Protein AF-A0A4U1JBA1-F1 (afdb_monomer_lite)

Secondary structure (DSSP, 8-state):
-HHHHHHHHHHHHHHT-HHHHHHTT--SS--SSHHHHHHHHHHHHHHHHHS---SPPSSGGG---HHHHHHHHHHHHHHHHHHHHHHHHHHHHHHHHHHHHHHHHHHHHHHHHHHHHHHHHHHHHTT-HHHHHHTSPPHHHHTTPPPGGGSS-------

pLDDT: mean 83.34, std 11.55, range [37.53, 94.19]

Organism: NCBI:txid889272

Structure (mmCIF, N/CA/C/O backbone):
data_AF-A0A4U1JBA1-F1
#
_entry.id   AF-A0A4U1JBA1-F1
#
loop_
_atom_site.group_PDB
_atom_site.id
_atom_site.type_symbol
_atom_site.label_atom_id
_atom_site.label_alt_id
_atom_site.label_comp_id
_atom_site.label_asym_id
_atom_site.label_entity_id
_atom_site.label_seq_id
_atom_site.pdbx_PDB_ins_code
_atom_site.Cartn_x
_atom_site.Cartn_y
_atom_site.Cartn_z
_atom_site.occupancy
_atom_site.B_iso_or_equiv
_atom_site.auth_seq_id
_atom_site.auth_comp_id
_atom_site.auth_asym_id
_atom_site.auth_atom_id
_atom_site.pdbx_PDB_model_num
ATOM 1 N N . MET A 1 1 ? -11.695 2.128 5.901 1.00 84.25 1 MET A N 1
ATOM 2 C CA . MET A 1 1 ? -11.042 1.916 7.217 1.00 84.25 1 MET A CA 1
ATOM 3 C C . MET A 1 1 ? -10.829 3.202 8.021 1.00 84.25 1 MET A C 1
ATOM 5 O O . MET A 1 1 ? -11.390 3.306 9.102 1.00 84.25 1 MET A O 1
ATOM 9 N N . LYS A 1 2 ? -10.062 4.192 7.531 1.00 85.38 2 LYS A N 1
ATOM 10 C CA . LYS A 1 2 ? -9.742 5.422 8.291 1.00 85.38 2 LYS A CA 1
ATOM 11 C C . LYS A 1 2 ? -10.984 6.166 8.810 1.00 85.38 2 LYS A C 1
ATOM 13 O O . LYS A 1 2 ? -11.057 6.490 9.990 1.00 85.38 2 LYS A O 1
ATOM 18 N N . ALA A 1 3 ? -11.985 6.352 7.950 1.00 86.12 3 ALA A N 1
ATOM 19 C CA . ALA A 1 3 ? -13.266 6.957 8.322 1.00 86.12 3 ALA A CA 1
ATOM 20 C C . ALA A 1 3 ? -14.026 6.155 9.396 1.00 86.12 3 ALA A C 1
ATOM 22 O O . ALA A 1 3 ? -14.649 6.745 10.271 1.00 86.12 3 ALA A O 1
ATOM 23 N N . LEU A 1 4 ? -13.925 4.822 9.367 1.00 85.94 4 LEU A N 1
ATOM 24 C CA . LEU A 1 4 ? -14.581 3.927 10.324 1.00 85.94 4 LEU A CA 1
ATOM 25 C C . LEU A 1 4 ? -13.932 4.054 11.712 1.00 85.94 4 LEU A C 1
ATOM 27 O O . LEU A 1 4 ? -14.633 4.265 12.693 1.00 85.94 4 LEU A O 1
ATOM 31 N N . LEU A 1 5 ? -12.594 4.055 11.790 1.00 86.19 5 LEU A N 1
ATOM 32 C CA . LEU A 1 5 ? -11.870 4.306 13.045 1.00 86.19 5 LEU A CA 1
ATOM 33 C C . LEU A 1 5 ? -12.132 5.711 13.605 1.00 86.19 5 LEU A C 1
ATOM 35 O O . LEU A 1 5 ? -12.260 5.876 14.818 1.00 86.19 5 LEU A O 1
ATOM 39 N N . LEU A 1 6 ? -12.231 6.720 12.734 1.00 89.56 6 LEU A N 1
ATOM 40 C CA . LEU A 1 6 ? -12.570 8.082 13.146 1.00 89.56 6 LEU A CA 1
ATOM 41 C C . LEU A 1 6 ? -13.981 8.142 13.725 1.00 89.56 6 LEU A C 1
ATOM 43 O O . LEU A 1 6 ? -14.158 8.658 14.825 1.00 89.56 6 LEU A O 1
ATOM 47 N N . SER A 1 7 ? -14.951 7.573 13.006 1.00 88.06 7 SER A N 1
ATOM 48 C CA . SER A 1 7 ? -16.345 7.498 13.436 1.00 88.06 7 SER A CA 1
ATOM 49 C C . SER A 1 7 ? -16.464 6.772 14.774 1.00 88.06 7 SER A C 1
ATOM 51 O O . SER A 1 7 ? -17.021 7.322 15.723 1.00 88.06 7 SER A O 1
ATOM 53 N N . LEU A 1 8 ? -15.836 5.601 14.908 1.00 86.44 8 LEU A N 1
ATOM 54 C CA . LEU A 1 8 ? -15.811 4.839 16.152 1.00 86.44 8 LEU A CA 1
ATOM 55 C C . LEU A 1 8 ? -15.246 5.663 17.312 1.00 86.44 8 LEU A C 1
ATOM 57 O O . LEU A 1 8 ? -15.837 5.708 18.390 1.00 86.44 8 LEU A O 1
ATOM 61 N N . ARG A 1 9 ? -14.131 6.365 17.091 1.00 87.12 9 ARG A N 1
ATOM 62 C CA . ARG A 1 9 ? -13.540 7.223 18.118 1.00 87.12 9 ARG A CA 1
ATOM 63 C C . ARG A 1 9 ? -14.461 8.365 18.511 1.00 87.12 9 ARG A C 1
ATOM 65 O O . ARG A 1 9 ? -14.591 8.640 19.701 1.00 87.12 9 ARG A O 1
ATOM 72 N N . THR A 1 10 ? -15.081 9.035 17.542 1.00 87.88 10 THR A N 1
ATOM 73 C CA . THR A 1 10 ? -16.016 10.128 17.827 1.00 87.88 10 THR A CA 1
ATOM 74 C C . THR A 1 10 ? -17.227 9.633 18.609 1.00 87.88 10 THR A C 1
ATOM 76 O O . THR A 1 10 ? -17.614 10.279 19.579 1.00 87.88 10 THR A O 1
ATOM 79 N N . THR A 1 11 ? -17.760 8.457 18.269 1.00 86.62 11 THR A N 1
ATOM 80 C CA . THR A 1 11 ? -18.919 7.857 18.941 1.00 86.62 11 THR A CA 1
ATOM 81 C C . THR A 1 11 ? -18.569 7.373 20.350 1.00 86.62 11 THR A C 1
ATOM 83 O O . THR A 1 11 ? -19.328 7.611 21.288 1.00 86.62 11 THR A O 1
ATOM 86 N N . LEU A 1 12 ? -17.396 6.761 20.548 1.00 84.62 12 LEU A N 1
ATOM 87 C CA . LEU A 1 12 ? -16.917 6.375 21.881 1.00 84.62 12 LEU A CA 1
ATOM 88 C C . LEU A 1 12 ? -16.648 7.603 22.756 1.00 84.62 12 LEU A C 1
ATOM 90 O O . LEU A 1 12 ? -17.042 7.635 23.922 1.00 84.62 12 LEU A O 1
ATOM 94 N N . ALA A 1 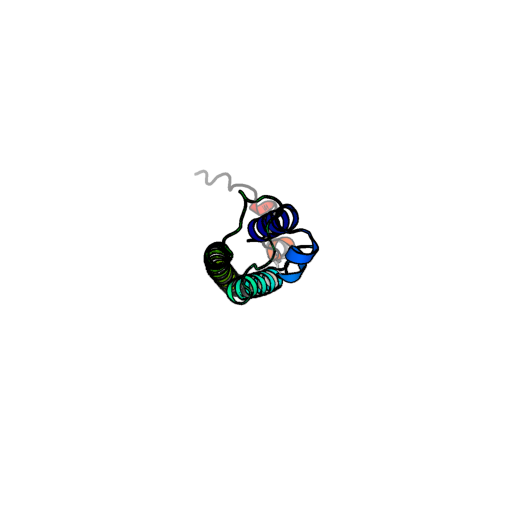13 ? -16.022 8.639 22.194 1.00 86.81 13 ALA A N 1
ATOM 95 C CA . ALA A 1 13 ? -15.721 9.865 22.921 1.00 86.81 13 ALA A CA 1
ATOM 96 C C . ALA A 1 13 ? -16.992 10.631 23.321 1.00 86.81 13 ALA A C 1
ATOM 98 O O . ALA A 1 13 ? -17.048 11.161 24.432 1.00 86.81 13 ALA A O 1
ATOM 99 N N . SER A 1 14 ? -18.015 10.668 22.460 1.00 85.94 14 SER A N 1
ATOM 100 C CA . SER A 1 14 ? -19.294 11.321 22.764 1.00 85.94 14 SER A CA 1
ATOM 101 C C . SER A 1 14 ? -20.132 10.526 23.771 1.00 85.94 14 SER A C 1
ATOM 103 O O . SER A 1 14 ? -20.708 11.114 24.687 1.00 85.94 14 SER A O 1
ATOM 105 N N . THR A 1 15 ? -20.152 9.196 23.651 1.00 83.94 15 THR A N 1
ATOM 106 C CA . THR A 1 15 ? -21.045 8.327 24.435 1.00 83.94 15 THR A CA 1
ATOM 107 C C . THR A 1 15 ? -20.462 7.948 25.796 1.00 83.94 15 THR A C 1
ATOM 109 O O . THR A 1 15 ? -21.186 7.950 26.789 1.00 83.94 15 THR A O 1
ATOM 112 N N . TYR A 1 16 ? -19.158 7.669 25.878 1.00 82.75 16 TYR A N 1
ATOM 113 C CA . TYR A 1 16 ? -18.487 7.185 27.098 1.00 82.75 16 TYR A CA 1
ATOM 114 C C . TYR A 1 16 ? -17.417 8.151 27.622 1.00 82.75 16 TYR A C 1
ATOM 116 O O . TYR A 1 16 ? -16.989 8.059 28.771 1.00 82.75 16 TYR 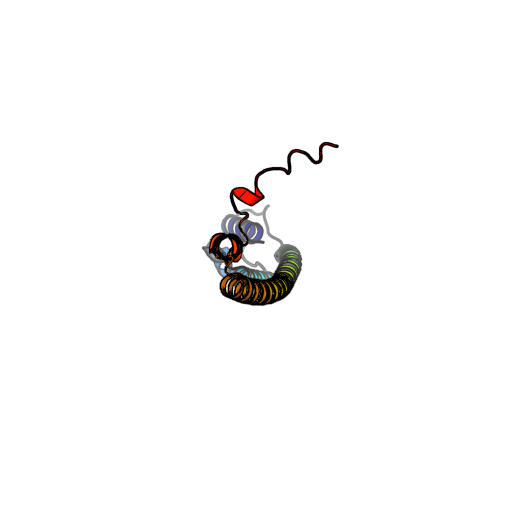A O 1
ATOM 124 N N . GLY A 1 17 ? -17.020 9.135 26.814 1.00 82.69 17 GLY A N 1
ATOM 125 C CA . GLY A 1 17 ? -15.991 10.110 27.153 1.00 82.69 17 GLY A CA 1
ATOM 126 C C . GLY A 1 17 ? -14.638 9.808 26.509 1.00 82.69 17 GLY A C 1
ATOM 127 O O . GLY A 1 17 ? -14.293 8.673 26.182 1.00 82.69 17 GLY A O 1
ATOM 128 N N . VAL A 1 18 ? -13.836 10.863 26.369 1.00 81.44 18 VAL A N 1
ATOM 129 C CA . VAL A 1 18 ? -12.472 10.822 25.820 1.00 81.44 18 VAL A CA 1
ATOM 130 C C . VAL A 1 18 ? -11.554 9.775 26.484 1.00 81.44 18 VAL A C 1
ATOM 132 O O . VAL A 1 18 ? -10.857 9.087 25.735 1.00 81.44 18 VAL A O 1
ATOM 135 N N . PRO A 1 19 ? -11.534 9.583 27.825 1.00 81.62 19 PRO A N 1
ATOM 136 C CA . PRO A 1 19 ? -10.633 8.600 28.434 1.00 81.62 19 PRO A CA 1
ATOM 137 C C . PRO A 1 19 ? -10.996 7.154 28.073 1.00 81.62 19 PRO A C 1
ATOM 139 O O . PRO A 1 19 ? -10.100 6.334 27.893 1.00 81.62 19 PRO A O 1
ATOM 142 N N . VAL A 1 20 ? -12.285 6.846 27.893 1.00 79.81 20 VAL A N 1
ATOM 143 C CA . VAL A 1 20 ? -12.728 5.508 27.473 1.00 79.81 20 VAL A CA 1
ATOM 144 C C . VAL A 1 20 ? -12.316 5.253 26.026 1.00 79.81 20 VAL A C 1
ATOM 146 O O . VAL A 1 20 ? -11.729 4.217 25.734 1.00 79.81 20 VAL A O 1
ATOM 149 N N . ALA A 1 21 ? -12.511 6.227 25.131 1.00 79.50 21 ALA A N 1
ATOM 150 C CA . ALA A 1 21 ? -12.064 6.120 23.740 1.00 79.50 21 ALA A CA 1
ATOM 151 C C . ALA A 1 21 ? -10.540 5.912 23.615 1.00 79.50 21 ALA A C 1
ATOM 153 O O . ALA A 1 21 ? -10.093 5.115 22.791 1.00 79.50 21 ALA A O 1
ATOM 154 N N . ALA A 1 22 ? -9.744 6.585 24.454 1.00 81.31 22 ALA A N 1
ATOM 155 C CA . ALA A 1 22 ? -8.294 6.391 24.508 1.00 81.31 22 ALA A CA 1
ATOM 156 C C . ALA A 1 22 ? -7.909 4.994 25.028 1.00 81.31 22 ALA A C 1
ATOM 158 O O . ALA A 1 22 ? -6.946 4.399 24.546 1.00 81.31 22 ALA A O 1
ATOM 159 N N . ALA A 1 23 ? -8.677 4.441 25.969 1.00 81.69 23 ALA A N 1
ATOM 160 C CA . ALA A 1 23 ? -8.407 3.132 26.556 1.00 81.69 23 ALA A CA 1
ATOM 161 C C . ALA A 1 23 ? -8.668 1.951 25.598 1.00 81.69 23 ALA A C 1
ATOM 163 O O . ALA A 1 23 ? -8.123 0.871 25.812 1.00 81.69 23 ALA A O 1
ATOM 164 N N . TYR A 1 24 ? -9.440 2.162 24.526 1.00 79.88 24 TYR A N 1
ATOM 165 C CA . TYR A 1 24 ? -9.590 1.212 23.412 1.00 79.88 24 TYR A CA 1
ATOM 166 C C . TYR A 1 24 ? -8.499 1.362 22.336 1.00 79.88 24 TYR A C 1
ATOM 168 O O . TYR A 1 24 ? -8.587 0.753 21.274 1.00 79.88 24 TYR A O 1
ATOM 176 N N . GLY A 1 25 ? -7.453 2.156 22.599 1.00 79.12 25 GLY A N 1
ATOM 177 C CA . GLY A 1 25 ? -6.259 2.222 21.757 1.00 79.12 25 GLY A CA 1
ATOM 178 C C . GLY A 1 25 ? -6.434 2.992 20.448 1.00 79.12 25 GLY A C 1
ATOM 179 O O . GLY A 1 25 ? -5.578 2.882 19.572 1.00 79.12 25 GLY A O 1
ATOM 180 N N . ILE A 1 26 ? -7.511 3.776 20.292 1.00 81.38 26 ILE A N 1
ATOM 181 C CA . ILE A 1 26 ? -7.710 4.586 19.085 1.00 81.38 26 ILE A CA 1
ATOM 182 C C . ILE A 1 26 ? -6.916 5.898 19.217 1.00 81.38 26 ILE A C 1
ATOM 184 O O . ILE A 1 26 ? -7.239 6.721 20.081 1.00 81.38 26 ILE A O 1
ATOM 188 N N . PRO A 1 27 ? -5.887 6.131 18.379 1.00 77.94 27 PRO A N 1
ATOM 189 C CA . PRO A 1 27 ? -4.995 7.274 18.530 1.00 77.94 27 PRO A CA 1
ATOM 190 C C . PRO A 1 27 ? -5.685 8.611 18.237 1.00 77.94 27 PRO A C 1
ATOM 192 O O . PRO A 1 27 ? -6.711 8.696 17.549 1.00 77.94 27 PRO A O 1
ATOM 195 N N . SER A 1 28 ? -5.084 9.690 18.755 1.00 76.56 28 SER A N 1
ATOM 196 C CA . SER A 1 28 ? -5.592 11.052 18.580 1.00 76.56 28 SER A CA 1
ATOM 197 C C . SER A 1 28 ? -5.510 11.556 17.136 1.00 76.56 28 SER A C 1
ATOM 199 O O . SER A 1 28 ? -6.352 12.338 16.687 1.00 76.56 28 SER A O 1
ATOM 201 N N . GLN A 1 29 ? -4.529 11.054 16.402 1.00 81.12 29 GLN A N 1
ATOM 202 C CA . GLN A 1 29 ? -4.347 11.247 14.978 1.00 81.12 29 GLN A CA 1
ATOM 203 C C . GLN A 1 29 ? -4.308 9.865 14.345 1.00 81.12 29 GLN A C 1
ATOM 205 O O . GLN A 1 29 ? -3.576 8.989 14.805 1.00 81.12 29 GLN A O 1
ATOM 210 N N . ILE A 1 30 ? -5.141 9.648 13.331 1.00 83.19 30 ILE A N 1
ATOM 211 C CA . ILE A 1 30 ? -5.180 8.359 12.647 1.00 83.19 30 ILE A CA 1
ATOM 212 C C . ILE A 1 30 ? -4.050 8.347 11.613 1.00 83.19 30 ILE A C 1
ATOM 214 O O . ILE A 1 30 ? -4.056 9.234 10.754 1.00 83.19 30 ILE A O 1
ATOM 218 N N . PRO A 1 31 ? -3.121 7.375 11.680 1.00 86.81 31 PRO A N 1
ATOM 219 C CA . PRO A 1 31 ? -2.009 7.265 10.743 1.00 86.81 31 PRO A CA 1
ATOM 220 C C . PRO A 1 31 ? -2.470 7.219 9.282 1.00 86.81 31 PRO A C 1
ATOM 222 O O . PRO A 1 31 ? -3.515 6.640 8.974 1.00 86.81 31 PRO A O 1
ATOM 225 N N . ASP A 1 32 ? -1.673 7.821 8.398 1.00 87.75 32 ASP A N 1
ATOM 226 C CA . ASP A 1 32 ? -1.856 7.749 6.942 1.00 87.75 32 ASP A CA 1
ATOM 227 C C . ASP A 1 32 ? -1.181 6.525 6.324 1.00 87.75 32 ASP A C 1
ATOM 229 O O . ASP A 1 32 ? -1.616 6.039 5.281 1.00 87.75 32 ASP A O 1
ATOM 233 N N . ASP A 1 33 ? -0.148 6.005 6.987 1.00 89.69 33 ASP A N 1
ATOM 234 C CA . ASP A 1 33 ? 0.541 4.804 6.541 1.00 89.69 33 ASP A CA 1
ATOM 235 C C . ASP A 1 33 ? -0.392 3.577 6.624 1.00 89.69 33 ASP A C 1
ATOM 237 O O . ASP A 1 33 ? -0.972 3.316 7.688 1.00 89.69 33 ASP A O 1
ATOM 241 N N . PRO A 1 34 ? -0.558 2.817 5.526 1.00 88.62 34 PRO A N 1
ATOM 242 C CA . PRO A 1 34 ? -1.511 1.717 5.465 1.00 88.62 34 PRO A CA 1
ATOM 243 C C . PRO A 1 34 ? -1.152 0.555 6.398 1.00 88.62 34 PRO A C 1
ATOM 245 O O . PRO A 1 34 ? -2.054 -0.051 6.978 1.00 88.62 34 PRO A O 1
ATOM 248 N N . GLU A 1 35 ? 0.132 0.246 6.594 1.00 89.06 35 GLU A N 1
ATOM 249 C CA . GLU A 1 35 ? 0.554 -0.848 7.474 1.00 89.06 35 GLU A CA 1
ATOM 250 C C . GLU A 1 35 ? 0.339 -0.485 8.944 1.00 89.06 35 GLU A C 1
ATOM 252 O O . GLU A 1 35 ? -0.172 -1.288 9.736 1.00 89.06 35 GLU A O 1
ATOM 257 N N . VAL A 1 36 ? 0.682 0.752 9.312 1.00 90.06 36 VAL A N 1
ATOM 258 C CA . VAL A 1 36 ? 0.438 1.276 10.658 1.00 90.06 36 VAL A CA 1
ATOM 259 C C . VAL A 1 36 ? -1.066 1.346 10.930 1.00 90.06 36 VAL A C 1
ATOM 261 O O . VAL A 1 36 ? -1.510 0.931 12.003 1.00 90.06 36 VAL A O 1
ATOM 264 N N . LEU A 1 37 ? -1.869 1.794 9.960 1.00 90.62 37 LEU A N 1
ATOM 265 C CA . LEU A 1 37 ? -3.328 1.835 10.071 1.00 90.62 37 LEU A CA 1
ATOM 266 C C . LEU A 1 37 ? -3.917 0.443 10.332 1.00 90.62 37 LEU A C 1
ATOM 268 O O . LEU A 1 37 ? -4.801 0.294 11.176 1.00 90.62 37 LEU A O 1
ATOM 272 N N . LEU A 1 38 ? -3.405 -0.580 9.647 1.00 91.88 38 LEU A N 1
ATOM 273 C CA . LEU A 1 38 ? -3.845 -1.965 9.807 1.00 91.88 38 LEU A CA 1
ATOM 274 C C . LEU A 1 38 ? -3.500 -2.516 11.192 1.00 91.88 38 LEU A C 1
ATOM 276 O O . LEU A 1 38 ? -4.322 -3.185 11.827 1.00 91.88 38 LEU A O 1
ATOM 280 N N . ARG A 1 39 ? -2.297 -2.204 11.681 1.00 91.25 39 ARG A N 1
ATOM 281 C CA . ARG A 1 39 ? -1.842 -2.583 13.022 1.00 91.25 39 ARG A CA 1
ATOM 282 C C . ARG A 1 39 ? -2.714 -1.955 14.104 1.00 91.25 39 ARG A C 1
ATOM 284 O O . ARG A 1 39 ? -3.141 -2.658 15.017 1.00 91.25 39 ARG A O 1
ATOM 291 N N . VAL A 1 40 ? -3.016 -0.662 13.974 1.00 90.81 40 VAL A N 1
ATOM 292 C CA . VAL A 1 40 ? -3.916 0.055 14.886 1.00 90.81 40 VAL A CA 1
ATOM 293 C C . VAL A 1 40 ? -5.319 -0.543 14.835 1.00 90.81 40 VAL A C 1
ATOM 295 O O . VAL A 1 40 ? -5.861 -0.882 15.881 1.00 90.81 40 VAL A O 1
ATOM 298 N N . ALA A 1 41 ? -5.889 -0.747 13.644 1.00 89.94 41 ALA A N 1
ATOM 299 C CA . ALA A 1 41 ? -7.219 -1.339 13.495 1.00 89.94 41 ALA A CA 1
ATOM 300 C C . ALA A 1 41 ? -7.308 -2.728 14.149 1.00 89.94 41 ALA A C 1
ATOM 302 O O . ALA A 1 41 ? -8.253 -3.000 14.881 1.00 89.94 41 ALA A O 1
ATOM 303 N N . SER A 1 42 ? -6.292 -3.573 13.952 1.00 90.94 42 SER A N 1
ATOM 304 C CA . SER A 1 42 ? -6.237 -4.917 14.548 1.00 90.94 42 SER A CA 1
ATOM 305 C C . SER A 1 42 ? -6.097 -4.866 16.074 1.00 90.94 42 SER A C 1
ATOM 307 O O . SER A 1 42 ? -6.681 -5.679 16.783 1.00 90.94 42 SER A O 1
ATOM 309 N N . ALA A 1 43 ? -5.343 -3.899 16.605 1.00 90.62 43 ALA A N 1
ATOM 310 C CA . ALA A 1 43 ? -5.237 -3.702 18.048 1.00 90.62 43 ALA A CA 1
ATOM 311 C C . ALA A 1 43 ? -6.575 -3.256 18.663 1.00 90.62 43 ALA A C 1
ATOM 313 O O . ALA A 1 43 ? -6.949 -3.761 19.719 1.00 90.62 43 ALA A O 1
ATOM 314 N N . VAL A 1 44 ? -7.296 -2.352 17.992 1.00 89.25 44 VAL A N 1
ATOM 315 C CA . VAL A 1 44 ? -8.624 -1.874 18.411 1.00 89.25 44 VAL A CA 1
ATOM 316 C C . VAL A 1 44 ? -9.655 -3.003 18.351 1.00 89.25 44 VAL A C 1
ATOM 318 O O . VAL A 1 44 ? -10.394 -3.194 19.309 1.00 89.25 44 VAL A O 1
ATOM 321 N N . GLU A 1 45 ? -9.678 -3.785 17.269 1.00 91.50 45 GLU A N 1
ATOM 322 C CA . GLU A 1 45 ? -10.570 -4.944 17.111 1.00 91.50 45 GLU A CA 1
ATOM 323 C C . GLU A 1 45 ? -10.371 -5.974 18.229 1.00 91.50 45 GLU A C 1
ATOM 325 O O . GLU A 1 45 ? -11.340 -6.390 18.865 1.00 91.50 45 GLU A O 1
ATOM 330 N N . ARG A 1 46 ? -9.115 -6.298 18.555 1.00 89.62 46 ARG A N 1
ATOM 331 C CA . ARG A 1 46 ? -8.789 -7.170 19.687 1.00 89.62 46 ARG A CA 1
ATOM 332 C C . ARG A 1 46 ? -9.261 -6.587 21.021 1.00 89.62 46 ARG A C 1
ATOM 334 O O . ARG A 1 46 ? -9.895 -7.287 21.800 1.00 89.62 46 ARG A O 1
ATOM 341 N N . LEU A 1 47 ? -9.000 -5.303 21.277 1.00 87.69 47 LEU A N 1
ATOM 342 C CA . LEU A 1 47 ? -9.423 -4.651 22.522 1.00 87.69 47 LEU A CA 1
ATOM 343 C C . LEU A 1 47 ? -10.948 -4.611 22.678 1.00 87.69 47 LEU A C 1
ATOM 345 O O . LEU A 1 47 ? -11.436 -4.747 23.794 1.00 87.69 47 LEU A O 1
ATOM 349 N N . LEU A 1 48 ? -11.698 -4.461 21.584 1.00 85.88 48 LEU A N 1
ATOM 350 C CA . LEU A 1 48 ? -13.162 -4.518 21.602 1.00 85.88 48 LEU A CA 1
ATOM 351 C C . LEU A 1 48 ? -13.705 -5.922 21.909 1.00 85.88 48 LEU A C 1
ATOM 353 O O . LEU A 1 48 ? -14.795 -6.034 22.462 1.00 85.88 48 LEU A O 1
ATOM 357 N N . ARG A 1 49 ? -12.969 -6.988 21.572 1.00 88.06 49 ARG A N 1
ATOM 358 C CA . ARG A 1 49 ? -13.349 -8.365 21.931 1.00 88.06 49 ARG A CA 1
ATOM 359 C C . ARG A 1 49 ? -12.964 -8.729 23.358 1.00 88.06 49 ARG A C 1
ATOM 361 O O . ARG A 1 49 ? -13.759 -9.341 24.064 1.00 88.06 49 ARG A O 1
ATOM 368 N N . ASP A 1 50 ? -11.759 -8.350 23.768 1.00 86.25 50 ASP A N 1
ATOM 369 C CA . ASP A 1 50 ? -11.176 -8.787 25.037 1.00 86.25 50 ASP A CA 1
ATOM 370 C C . ASP A 1 50 ? -11.694 -7.974 26.228 1.00 86.25 50 ASP A C 1
ATOM 372 O O . ASP A 1 50 ? -11.776 -8.483 27.348 1.00 86.25 50 ASP A O 1
ATOM 376 N N . ARG A 1 51 ? -12.045 -6.700 26.009 1.00 80.12 51 ARG A N 1
ATOM 377 C CA . ARG A 1 51 ? -12.533 -5.813 27.063 1.00 80.12 51 ARG A CA 1
ATOM 378 C C . ARG A 1 51 ? -14.035 -5.565 26.906 1.00 80.12 51 ARG A C 1
ATOM 380 O O . ARG A 1 51 ? -14.432 -4.815 26.014 1.00 80.12 51 ARG A O 1
ATOM 387 N N . PRO A 1 52 ? -14.882 -6.106 27.800 1.00 71.06 52 PRO A N 1
ATOM 388 C CA . PRO A 1 52 ? -16.279 -5.699 27.844 1.00 71.06 52 PRO A CA 1
ATOM 389 C C . PRO A 1 52 ? -16.377 -4.216 28.242 1.00 71.06 52 PRO A C 1
ATOM 391 O O . PRO A 1 52 ? -15.667 -3.763 29.142 1.00 71.06 52 PRO A O 1
ATOM 394 N N . LEU A 1 53 ? -17.267 -3.454 27.594 1.00 75.12 53 LEU A N 1
ATOM 395 C CA . LEU A 1 53 ? -17.612 -2.104 28.053 1.00 75.12 53 LEU A CA 1
ATOM 396 C C . LEU A 1 53 ? -18.402 -2.217 29.361 1.00 75.12 53 LEU A C 1
ATOM 398 O O . LEU A 1 53 ? -19.576 -2.583 29.354 1.00 75.12 53 LEU A O 1
ATOM 402 N N . VAL A 1 54 ? -17.743 -1.911 30.479 1.00 69.88 54 VAL A N 1
ATOM 403 C CA . VAL A 1 54 ? -18.351 -1.903 31.822 1.00 69.88 54 VAL A CA 1
ATOM 404 C C . VAL A 1 54 ? -18.769 -0.481 32.217 1.00 69.88 54 VAL A C 1
ATOM 406 O O . VAL A 1 54 ? -19.599 -0.287 33.104 1.00 69.88 54 VAL A O 1
ATOM 409 N N . GLU A 1 55 ? -18.222 0.537 31.549 1.00 76.56 55 GLU A N 1
ATOM 410 C CA . GLU A 1 55 ? -18.519 1.936 31.824 1.00 76.56 55 GLU A CA 1
ATOM 411 C C . GLU A 1 55 ? -19.949 2.304 31.383 1.00 76.56 55 GLU A C 1
ATOM 413 O O . GLU A 1 55 ? -20.341 2.021 30.245 1.00 76.56 55 GLU A O 1
ATOM 418 N N . PRO A 1 56 ? -20.747 2.972 32.239 1.00 71.38 56 PRO A N 1
ATOM 419 C CA . PRO A 1 56 ? -22.104 3.353 31.878 1.00 71.38 56 PRO A CA 1
ATOM 420 C C . PRO A 1 56 ? -22.086 4.422 30.770 1.00 71.38 56 PRO A C 1
ATOM 422 O O . PRO A 1 56 ? -21.368 5.421 30.892 1.00 71.38 56 PRO A O 1
ATOM 425 N N . PRO A 1 57 ? -22.889 4.264 29.702 1.00 79.19 57 PRO A N 1
ATOM 426 C CA . PRO A 1 57 ? -22.986 5.276 28.659 1.00 79.19 57 PRO A CA 1
ATOM 427 C C . PRO A 1 57 ? -23.629 6.549 29.220 1.00 79.19 57 PRO A C 1
ATOM 429 O O . PRO A 1 57 ? -24.630 6.493 29.939 1.00 79.19 57 PRO A O 1
ATOM 432 N N . LYS A 1 58 ? -23.100 7.717 28.836 1.00 77.88 58 LYS A N 1
ATOM 433 C CA . LYS A 1 58 ? -23.711 9.020 29.152 1.00 77.88 58 LYS A CA 1
ATOM 434 C C . LYS A 1 58 ? -25.102 9.146 28.538 1.00 77.88 58 LYS A C 1
ATOM 436 O O . LYS A 1 58 ? -25.991 9.743 29.135 1.00 77.88 58 LYS A O 1
ATOM 441 N N . ILE A 1 59 ? -25.283 8.566 27.352 1.00 76.69 59 ILE A N 1
ATOM 442 C CA . ILE A 1 59 ? -26.551 8.523 26.630 1.00 76.69 59 ILE A CA 1
ATOM 443 C C . ILE A 1 59 ? -27.015 7.068 26.592 1.00 76.69 59 ILE A C 1
ATOM 445 O O . ILE A 1 59 ? -26.503 6.266 25.815 1.00 76.69 59 ILE A O 1
ATOM 449 N N . ARG A 1 60 ? -27.992 6.716 27.435 1.00 71.00 60 ARG A N 1
ATOM 450 C CA . ARG A 1 60 ? -28.467 5.326 27.576 1.00 71.00 60 ARG A CA 1
ATOM 451 C C . ARG A 1 60 ? -28.994 4.718 26.271 1.00 71.00 60 ARG A C 1
ATOM 453 O O . ARG A 1 60 ? -28.871 3.515 26.087 1.00 71.00 60 ARG A O 1
ATOM 460 N N . SER A 1 61 ? -29.545 5.531 25.368 1.00 74.44 61 SER A N 1
ATOM 461 C CA . SER A 1 61 ? -30.067 5.081 24.069 1.00 74.44 61 SER A CA 1
ATOM 462 C C . SER A 1 61 ? -28.987 4.769 23.025 1.00 74.44 61 SER A C 1
ATOM 464 O O . SER A 1 61 ? -29.318 4.270 21.958 1.00 74.44 61 SER A O 1
ATOM 466 N N . LEU A 1 62 ? -27.716 5.075 23.305 1.00 76.62 62 LEU A N 1
ATOM 467 C CA . LEU A 1 62 ? -26.593 4.974 22.363 1.00 76.62 62 LEU A CA 1
ATOM 468 C C . LEU A 1 62 ? -25.540 3.952 22.816 1.00 76.62 62 LEU A C 1
ATOM 470 O O . LEU A 1 62 ? -24.371 4.052 22.452 1.00 76.62 62 LEU A O 1
ATOM 474 N N . ALA A 1 63 ? -25.945 2.969 23.624 1.00 79.06 63 ALA A N 1
ATOM 475 C CA . ALA A 1 63 ? -25.054 1.907 24.069 1.00 79.06 63 ALA A CA 1
ATOM 476 C C . ALA A 1 63 ? -24.454 1.166 22.863 1.00 79.06 63 ALA A C 1
ATOM 478 O O . ALA A 1 63 ? -25.174 0.639 22.016 1.00 79.06 63 ALA A O 1
ATOM 479 N N . ILE A 1 64 ? -23.125 1.142 22.787 1.00 81.06 64 ILE A N 1
ATOM 480 C CA . ILE A 1 64 ? -22.397 0.461 21.719 1.00 81.06 64 ILE A CA 1
ATOM 481 C C . ILE A 1 64 ? -22.290 -1.018 22.083 1.00 81.06 64 ILE A C 1
ATOM 483 O O . ILE A 1 64 ? -21.946 -1.348 23.217 1.00 81.06 64 ILE A O 1
ATOM 487 N N . ALA A 1 65 ? -22.543 -1.901 21.116 1.00 84.44 65 ALA A N 1
ATOM 488 C CA . ALA A 1 65 ? -22.254 -3.326 21.225 1.00 84.44 65 ALA A CA 1
ATOM 489 C C . ALA A 1 65 ? -20.809 -3.595 20.749 1.00 84.44 65 ALA A C 1
ATOM 491 O O . ALA A 1 65 ? -20.583 -3.673 19.540 1.00 84.44 65 ALA A O 1
ATOM 492 N N . PRO A 1 66 ? -19.814 -3.722 21.652 1.00 82.31 66 PRO A N 1
ATOM 493 C CA . PRO A 1 66 ? -18.407 -3.845 21.258 1.00 82.31 66 PRO A CA 1
ATOM 494 C C . PRO A 1 66 ? -18.114 -5.053 20.364 1.00 82.31 66 PR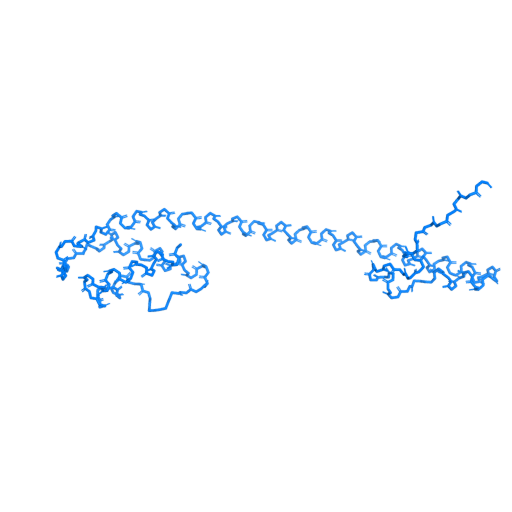O A C 1
ATOM 496 O O . PRO A 1 66 ? -17.300 -4.938 19.454 1.00 82.31 66 PRO A O 1
ATOM 499 N N . LEU A 1 67 ? -18.816 -6.175 20.561 1.00 86.19 67 LEU A N 1
ATOM 500 C CA . LEU A 1 67 ? -18.659 -7.370 19.724 1.00 86.19 67 LEU A CA 1
ATOM 501 C C . LEU A 1 67 ? -19.112 -7.135 18.278 1.00 86.19 67 LEU A C 1
ATOM 503 O O . LEU A 1 67 ? -18.372 -7.473 17.362 1.00 86.19 67 LEU A O 1
ATOM 507 N N . ALA A 1 68 ? -20.265 -6.492 18.071 1.00 86.31 68 ALA A N 1
ATOM 508 C CA . ALA A 1 68 ? -20.756 -6.172 16.729 1.00 86.31 68 ALA A CA 1
ATOM 509 C C . ALA A 1 68 ? -19.803 -5.206 16.003 1.00 86.31 68 ALA A C 1
ATOM 511 O O . ALA A 1 68 ? -19.441 -5.419 14.851 1.00 86.31 68 ALA A O 1
ATOM 512 N N . VAL A 1 69 ? -19.300 -4.190 16.713 1.00 86.12 69 VAL A N 1
ATOM 513 C CA . VAL A 1 69 ? -18.294 -3.269 16.159 1.00 86.12 69 VAL A CA 1
ATOM 514 C C . VAL A 1 69 ? -16.984 -3.993 15.836 1.00 86.12 69 VAL A C 1
ATOM 516 O O . VAL A 1 69 ? -16.339 -3.676 14.838 1.00 86.12 69 VAL A O 1
ATOM 519 N N . ALA A 1 70 ? -16.568 -4.957 16.661 1.00 88.19 70 ALA A N 1
ATOM 520 C CA . ALA A 1 70 ? -15.380 -5.762 16.398 1.00 88.19 70 ALA A CA 1
ATOM 521 C C . ALA A 1 70 ? -15.551 -6.669 15.170 1.00 88.19 70 ALA A C 1
ATOM 523 O O . ALA A 1 70 ? -14.588 -6.877 14.437 1.00 88.19 70 ALA A O 1
ATOM 524 N N . GLU A 1 71 ? -16.751 -7.197 14.925 1.00 90.31 71 GLU A N 1
ATOM 525 C CA . GLU A 1 71 ? -17.071 -7.952 13.707 1.00 90.31 71 GLU A CA 1
ATOM 526 C C . GLU A 1 71 ? -16.997 -7.061 12.464 1.00 90.31 71 GLU A C 1
ATOM 528 O O . GLU A 1 71 ? -16.242 -7.377 11.543 1.00 90.31 71 GLU A O 1
ATOM 533 N N . ASP A 1 72 ? -17.674 -5.910 12.475 1.00 88.62 72 ASP A N 1
ATOM 534 C CA . ASP A 1 72 ? -17.634 -4.933 11.378 1.00 88.62 72 ASP A CA 1
ATOM 535 C C . ASP A 1 72 ? -16.198 -4.477 11.075 1.00 88.62 72 ASP A C 1
ATOM 537 O O . ASP A 1 72 ? -15.766 -4.402 9.918 1.00 88.62 72 ASP A O 1
ATOM 541 N N . LEU A 1 73 ? -15.420 -4.200 12.127 1.00 89.75 73 LEU A N 1
ATOM 542 C CA . LEU A 1 73 ? -14.016 -3.828 12.000 1.00 89.75 73 LEU A CA 1
ATOM 543 C C . LEU A 1 73 ? -13.173 -5.001 11.480 1.00 89.75 73 LEU A C 1
ATOM 545 O O . LEU A 1 73 ? -12.281 -4.785 10.663 1.00 89.75 73 LEU A O 1
ATOM 549 N N . GLY A 1 74 ? -13.478 -6.233 11.889 1.00 90.44 74 GLY A N 1
ATOM 550 C CA . GLY A 1 74 ? -12.850 -7.454 11.390 1.00 90.44 74 GLY A CA 1
ATOM 551 C C . GLY A 1 74 ? -13.039 -7.642 9.882 1.00 90.44 74 GLY A C 1
ATOM 552 O O . GLY A 1 74 ? -12.061 -7.905 9.177 1.00 90.44 74 GLY A O 1
ATOM 553 N N . PHE A 1 75 ? -14.256 -7.425 9.368 1.00 92.75 75 PHE A N 1
ATOM 554 C CA . PHE A 1 75 ? -14.529 -7.436 7.926 1.00 92.75 75 PHE A CA 1
ATOM 555 C C . PHE A 1 75 ? -13.727 -6.355 7.196 1.00 92.75 75 PHE A C 1
ATOM 557 O O . PHE A 1 75 ? -13.005 -6.652 6.243 1.00 92.75 75 PHE A O 1
ATOM 564 N N . ALA A 1 76 ? -13.755 -5.118 7.699 1.00 91.50 76 ALA A N 1
ATOM 565 C CA . ALA A 1 76 ? -13.006 -4.014 7.103 1.00 91.50 76 ALA A CA 1
ATOM 566 C C . ALA A 1 76 ? -11.482 -4.255 7.098 1.00 91.50 76 ALA A C 1
ATOM 568 O O . ALA A 1 76 ? -10.796 -3.866 6.149 1.00 91.50 76 ALA A O 1
ATOM 569 N N . ILE A 1 77 ? -10.942 -4.901 8.138 1.00 92.62 77 ILE A N 1
ATOM 570 C CA . ILE A 1 77 ? -9.528 -5.289 8.217 1.00 92.62 77 ILE A CA 1
ATOM 571 C C . ILE A 1 77 ? -9.195 -6.356 7.171 1.00 92.62 77 ILE A C 1
ATOM 573 O O . ILE A 1 77 ? -8.158 -6.252 6.511 1.00 92.62 77 ILE A O 1
ATOM 577 N N . ALA A 1 78 ? -10.042 -7.376 7.023 1.00 93.94 78 ALA A N 1
ATOM 578 C CA . ALA A 1 78 ? -9.832 -8.453 6.061 1.00 93.94 78 ALA A CA 1
ATOM 579 C C . ALA A 1 78 ? -9.842 -7.934 4.615 1.00 93.94 78 ALA A C 1
ATOM 581 O O . ALA A 1 78 ? -8.929 -8.246 3.844 1.00 93.94 78 ALA A O 1
ATOM 582 N N . ASP A 1 79 ? -10.811 -7.083 4.279 1.00 93.50 79 ASP A N 1
ATOM 583 C CA . ASP A 1 79 ? -10.914 -6.468 2.956 1.00 93.50 79 ASP A CA 1
ATOM 584 C C . ASP A 1 79 ? -9.721 -5.555 2.664 1.00 93.50 79 ASP A C 1
ATOM 586 O O . ASP A 1 79 ? -9.129 -5.617 1.586 1.00 93.50 79 ASP A O 1
ATOM 590 N N . PHE A 1 80 ? -9.292 -4.757 3.645 1.00 92.06 80 PHE A N 1
ATOM 591 C CA . PHE A 1 80 ? -8.131 -3.890 3.470 1.00 92.06 80 PHE A CA 1
ATOM 592 C C . PHE A 1 80 ? -6.821 -4.674 3.318 1.00 92.06 80 PHE A C 1
ATOM 594 O O . PHE A 1 80 ? -5.982 -4.292 2.506 1.00 92.06 80 PHE A O 1
ATOM 601 N N . ARG A 1 81 ? -6.643 -5.795 4.039 1.00 92.81 81 ARG A N 1
ATOM 602 C CA . ARG A 1 81 ? -5.490 -6.695 3.830 1.00 92.81 81 ARG A CA 1
ATOM 603 C C . ARG A 1 81 ? -5.459 -7.250 2.412 1.00 92.81 81 ARG A C 1
ATOM 605 O O . ARG A 1 81 ? -4.387 -7.293 1.818 1.00 92.81 81 ARG A O 1
ATOM 612 N N . ARG A 1 82 ? -6.609 -7.679 1.881 1.00 93.69 82 ARG A N 1
ATOM 613 C CA . ARG A 1 82 ? -6.705 -8.170 0.499 1.00 93.69 82 ARG A CA 1
ATOM 614 C C . ARG A 1 82 ? -6.320 -7.086 -0.499 1.00 93.69 82 ARG A C 1
ATOM 616 O O . ARG A 1 82 ? -5.435 -7.320 -1.311 1.00 93.69 82 ARG A O 1
ATOM 623 N N . ALA A 1 83 ? -6.892 -5.892 -0.357 1.00 92.00 83 ALA A N 1
ATOM 624 C CA . ALA A 1 83 ? -6.575 -4.766 -1.229 1.00 92.00 83 ALA A CA 1
ATOM 625 C C . ALA A 1 83 ? -5.078 -4.402 -1.204 1.00 92.00 83 ALA A C 1
ATOM 627 O O . ALA A 1 83 ? -4.493 -4.140 -2.250 1.00 92.00 83 ALA A O 1
ATOM 628 N N . LEU A 1 84 ? -4.427 -4.427 -0.033 1.00 93.12 84 LEU A N 1
ATOM 629 C CA . LEU A 1 84 ? -2.978 -4.202 0.055 1.00 93.12 84 LEU A CA 1
ATOM 630 C C . LEU A 1 84 ? -2.168 -5.303 -0.633 1.00 93.12 84 LEU A C 1
ATOM 632 O O . LEU A 1 84 ? -1.213 -4.999 -1.343 1.00 93.12 84 LEU A O 1
ATOM 636 N N . ALA A 1 85 ? -2.557 -6.567 -0.461 1.00 93.12 85 ALA A N 1
ATOM 637 C CA . ALA A 1 85 ? -1.889 -7.681 -1.123 1.00 93.12 85 ALA A CA 1
ATOM 638 C C . ALA A 1 85 ? -1.998 -7.591 -2.656 1.00 93.12 85 ALA A C 1
ATOM 640 O O . ALA A 1 85 ? -1.023 -7.879 -3.354 1.00 93.12 85 ALA A O 1
ATOM 641 N N . ASP A 1 86 ? -3.150 -7.154 -3.173 1.00 93.94 86 ASP A N 1
ATOM 642 C CA . ASP A 1 86 ? -3.352 -6.912 -4.603 1.00 93.94 86 ASP A CA 1
ATOM 643 C C . ASP A 1 86 ? -2.460 -5.773 -5.111 1.00 93.94 86 ASP A C 1
ATOM 645 O O . ASP A 1 86 ? -1.750 -5.955 -6.098 1.00 93.94 86 ASP A O 1
ATOM 649 N N . VAL A 1 87 ? -2.400 -4.644 -4.395 1.00 93.00 87 VAL A N 1
ATOM 650 C CA . VAL A 1 87 ? -1.511 -3.520 -4.739 1.00 93.00 87 VAL A CA 1
ATOM 651 C C . VAL A 1 87 ? -0.042 -3.946 -4.738 1.00 93.00 87 VAL A C 1
ATOM 653 O O . VAL A 1 87 ? 0.726 -3.552 -5.616 1.00 93.00 8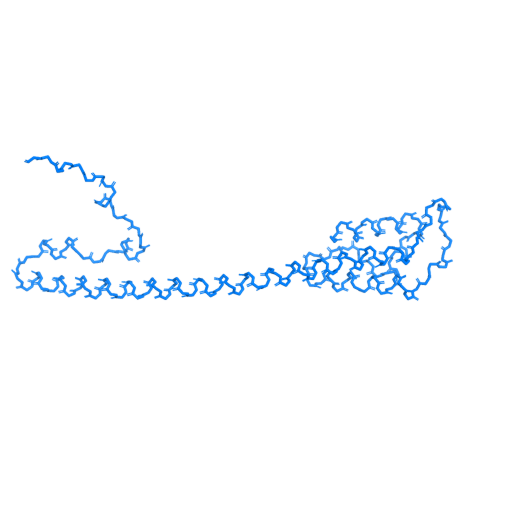7 VAL A O 1
ATOM 656 N N . ASP A 1 88 ? 0.383 -4.763 -3.777 1.00 91.56 88 ASP A N 1
ATOM 657 C CA . ASP A 1 88 ? 1.758 -5.259 -3.734 1.00 91.56 88 ASP A CA 1
ATOM 658 C C . ASP A 1 88 ? 2.063 -6.228 -4.877 1.00 91.56 88 ASP A C 1
ATOM 660 O O . ASP A 1 88 ? 3.173 -6.207 -5.419 1.00 91.56 88 ASP A O 1
ATOM 664 N N . ARG A 1 89 ? 1.093 -7.055 -5.282 1.00 93.94 89 ARG A N 1
ATOM 665 C CA . ARG A 1 89 ? 1.210 -7.877 -6.491 1.00 93.94 89 ARG A CA 1
ATOM 666 C C . ARG A 1 89 ? 1.355 -6.990 -7.727 1.00 93.94 89 ARG A C 1
ATOM 668 O O . ARG A 1 89 ? 2.311 -7.170 -8.477 1.00 93.94 89 ARG A O 1
ATOM 675 N N . GLU A 1 90 ? 0.475 -6.010 -7.897 1.00 94.00 90 GLU A N 1
ATOM 676 C CA . GLU A 1 90 ? 0.501 -5.079 -9.030 1.00 94.00 90 GLU A CA 1
ATOM 677 C C . GLU A 1 90 ? 1.822 -4.310 -9.106 1.00 94.00 90 GLU A C 1
ATOM 679 O O . GLU A 1 90 ? 2.405 -4.185 -10.181 1.00 94.00 90 GLU A O 1
ATOM 684 N N . LYS A 1 91 ? 2.367 -3.857 -7.970 1.00 93.25 91 LYS A N 1
ATOM 685 C CA . LYS A 1 91 ? 3.692 -3.221 -7.920 1.00 93.25 91 LYS A CA 1
ATOM 686 C C . LYS A 1 91 ? 4.791 -4.151 -8.429 1.00 93.25 91 LYS A C 1
ATOM 688 O O . LYS A 1 91 ? 5.649 -3.714 -9.194 1.00 93.25 91 LYS A O 1
ATOM 693 N N . ARG A 1 92 ? 4.786 -5.427 -8.027 1.00 92.31 92 ARG A N 1
ATOM 694 C CA . ARG A 1 92 ? 5.782 -6.408 -8.500 1.00 92.31 92 ARG A CA 1
ATOM 695 C C . ARG A 1 92 ? 5.651 -6.640 -10.002 1.00 92.31 92 ARG A C 1
ATOM 697 O O . ARG A 1 92 ? 6.656 -6.626 -10.709 1.00 92.31 92 ARG A O 1
ATOM 704 N N . GLU A 1 93 ? 4.429 -6.805 -10.493 1.00 93.44 93 GLU A N 1
ATOM 705 C CA . GLU A 1 93 ? 4.147 -6.971 -11.921 1.00 93.44 93 GLU A CA 1
ATOM 706 C C . GLU A 1 93 ? 4.564 -5.735 -12.730 1.00 93.44 93 GLU A C 1
ATOM 708 O O . GLU A 1 93 ? 5.190 -5.867 -13.783 1.00 93.44 93 GLU A O 1
ATOM 713 N N . ALA A 1 94 ? 4.313 -4.531 -12.211 1.00 92.62 94 ALA A N 1
ATOM 714 C CA . ALA A 1 94 ? 4.734 -3.278 -12.825 1.00 92.62 94 ALA A CA 1
ATOM 715 C C . ALA A 1 94 ? 6.262 -3.170 -12.918 1.00 92.62 94 ALA A C 1
ATOM 717 O O . ALA A 1 94 ? 6.781 -2.783 -13.964 1.00 92.62 94 ALA A O 1
ATOM 718 N N . VAL A 1 95 ? 6.998 -3.567 -11.874 1.00 93.50 95 VAL A N 1
ATOM 719 C CA . VAL A 1 95 ? 8.472 -3.595 -11.895 1.00 93.50 95 VAL A CA 1
ATOM 720 C C . VAL A 1 95 ? 8.995 -4.571 -12.954 1.00 93.50 95 VAL A C 1
ATOM 722 O O . VAL A 1 95 ? 9.920 -4.231 -13.691 1.00 93.50 95 VAL A O 1
ATOM 725 N N . LEU A 1 96 ? 8.392 -5.757 -13.081 1.00 92.50 96 LEU A N 1
ATOM 726 C CA . LEU A 1 96 ? 8.759 -6.739 -14.111 1.00 92.50 96 LEU A CA 1
ATOM 727 C C . LEU A 1 96 ? 8.427 -6.245 -15.531 1.00 92.50 96 LEU A C 1
ATOM 729 O O . LEU A 1 96 ? 9.227 -6.384 -16.458 1.00 92.50 96 LEU A O 1
ATOM 733 N N . SER A 1 97 ? 7.267 -5.618 -15.716 1.00 92.50 97 SER A N 1
ATOM 734 C CA . SER A 1 97 ? 6.879 -5.009 -16.993 1.00 92.50 97 SER A CA 1
ATOM 735 C C . SER A 1 97 ? 7.812 -3.852 -17.369 1.00 92.50 97 SER A C 1
ATOM 737 O O . SER A 1 97 ? 8.252 -3.736 -18.512 1.00 92.50 97 SER A O 1
ATOM 739 N N . GLN A 1 98 ? 8.190 -3.015 -16.404 1.00 91.62 98 GLN A N 1
ATOM 740 C CA . GLN A 1 98 ? 9.115 -1.915 -16.647 1.00 91.62 98 GLN A CA 1
ATOM 741 C C . GLN A 1 98 ? 10.527 -2.418 -16.966 1.00 91.62 98 GLN A C 1
ATOM 743 O O . GLN A 1 98 ? 11.173 -1.888 -17.868 1.00 91.62 98 GLN A O 1
ATOM 748 N N . SER A 1 99 ? 11.010 -3.453 -16.273 1.00 94.19 99 SER A N 1
ATOM 749 C CA . SER A 1 99 ? 12.344 -4.009 -16.523 1.00 94.19 99 SER A CA 1
ATOM 750 C C . SER A 1 99 ? 12.447 -4.659 -17.905 1.00 94.19 99 SER A C 1
ATOM 752 O O . SER A 1 99 ? 13.425 -4.431 -18.617 1.00 94.19 99 SER A O 1
ATOM 754 N N . THR A 1 100 ? 11.414 -5.392 -18.332 1.00 93.38 100 THR A N 1
ATOM 755 C CA . THR A 1 100 ? 11.345 -5.983 -19.678 1.00 93.38 100 THR A CA 1
ATOM 756 C C . THR A 1 100 ? 11.300 -4.914 -20.769 1.00 93.38 100 THR A C 1
ATOM 758 O O . THR A 1 100 ? 12.056 -5.014 -21.738 1.00 93.38 100 THR A O 1
ATOM 761 N N . LYS A 1 101 ? 10.505 -3.848 -20.590 1.00 92.81 101 LYS A N 1
ATOM 762 C CA . LYS A 1 101 ? 10.495 -2.683 -21.495 1.00 92.81 101 LYS A CA 1
ATOM 763 C C . LYS A 1 101 ? 11.862 -2.008 -21.578 1.00 92.81 101 LYS A C 1
ATOM 765 O O . LYS A 1 101 ? 12.358 -1.780 -22.677 1.00 92.81 101 LYS A O 1
ATOM 770 N N . ASN A 1 102 ? 12.495 -1.739 -20.437 1.00 93.50 102 ASN A N 1
ATOM 771 C CA . ASN A 1 102 ? 13.811 -1.100 -20.388 1.00 93.50 102 ASN A CA 1
ATOM 772 C C . ASN A 1 102 ? 14.875 -1.943 -21.106 1.00 93.50 102 ASN A C 1
ATOM 774 O O . ASN A 1 102 ? 15.685 -1.407 -21.858 1.00 93.50 102 ASN A O 1
ATOM 778 N N . LEU A 1 103 ? 14.854 -3.264 -20.919 1.00 93.94 103 LEU A N 1
ATOM 779 C CA . LEU A 1 103 ? 15.782 -4.180 -21.578 1.00 93.94 103 LEU A CA 1
ATOM 780 C C . LEU A 1 103 ? 15.551 -4.239 -23.094 1.00 93.94 103 LEU A C 1
ATOM 782 O O . LEU A 1 103 ? 16.515 -4.216 -23.859 1.00 93.94 103 LEU A O 1
ATOM 786 N N . ALA A 1 104 ? 14.293 -4.287 -23.539 1.00 92.19 104 ALA A N 1
ATOM 787 C CA . ALA A 1 104 ? 13.962 -4.230 -24.960 1.00 92.19 104 ALA A CA 1
ATOM 788 C C . ALA A 1 104 ? 14.427 -2.908 -25.592 1.00 92.19 104 ALA A C 1
ATOM 790 O O . ALA A 1 104 ? 15.048 -2.923 -26.654 1.00 92.19 104 ALA A O 1
ATOM 791 N N . MET A 1 105 ? 14.208 -1.784 -24.904 1.00 89.62 105 MET A N 1
ATOM 792 C CA . MET A 1 105 ? 14.641 -0.464 -25.358 1.00 89.62 105 MET A CA 1
ATOM 793 C C . MET A 1 105 ? 16.168 -0.350 -25.423 1.00 89.62 105 MET A C 1
ATOM 795 O O . MET A 1 105 ? 16.697 0.152 -26.409 1.00 89.62 105 MET A O 1
ATOM 799 N N . ALA A 1 106 ? 16.890 -0.894 -24.439 1.00 90.75 106 ALA A N 1
ATOM 800 C CA . ALA A 1 106 ? 18.352 -0.930 -24.453 1.00 90.75 106 ALA A CA 1
ATOM 801 C C . ALA A 1 106 ? 18.906 -1.772 -25.615 1.00 90.75 106 ALA A C 1
ATOM 803 O O . ALA A 1 106 ? 19.851 -1.357 -26.286 1.00 90.75 106 ALA A O 1
ATOM 804 N N . ARG A 1 107 ? 18.300 -2.936 -25.894 1.00 92.38 107 ARG A N 1
ATOM 805 C CA . ARG A 1 107 ? 18.673 -3.774 -27.049 1.00 92.38 107 ARG A CA 1
ATOM 806 C C . ARG A 1 107 ? 18.428 -3.056 -28.371 1.00 92.38 107 ARG A C 1
ATOM 808 O O . ARG A 1 107 ? 19.290 -3.092 -29.250 1.00 92.38 107 ARG A O 1
ATOM 815 N N . TRP A 1 108 ? 17.271 -2.409 -28.502 1.00 89.44 108 TRP A N 1
ATOM 816 C CA . TRP A 1 108 ? 16.938 -1.621 -29.684 1.00 89.44 108 TRP A CA 1
ATOM 817 C C . TRP A 1 108 ? 17.937 -0.479 -29.886 1.00 89.44 108 TRP A C 1
ATOM 819 O O . TRP A 1 108 ? 18.503 -0.370 -30.969 1.00 89.44 108 TRP A O 1
ATOM 829 N N . LEU A 1 109 ? 18.233 0.292 -28.834 1.00 89.38 109 LEU A N 1
ATOM 830 C CA . LEU A 1 109 ? 19.166 1.416 -28.892 1.00 89.38 109 LEU A CA 1
ATOM 831 C C . LEU A 1 109 ? 20.573 0.967 -29.299 1.00 89.38 109 LEU A C 1
ATOM 833 O O . LEU A 1 109 ? 21.161 1.550 -30.203 1.00 89.38 109 LEU A O 1
ATOM 837 N N . SER A 1 110 ? 21.076 -0.108 -28.686 1.00 90.12 110 SER A N 1
ATOM 838 C CA . SER A 1 110 ? 22.391 -0.671 -29.010 1.00 90.12 110 SER A CA 1
ATOM 839 C C . SER A 1 110 ? 22.473 -1.150 -30.463 1.00 90.12 110 SER A C 1
ATOM 841 O O . SER A 1 110 ? 23.466 -0.886 -31.139 1.00 90.12 110 SER A O 1
ATOM 843 N N . THR A 1 111 ? 21.424 -1.813 -30.961 1.00 90.31 111 THR A N 1
ATOM 844 C CA . THR A 1 111 ? 21.375 -2.285 -32.354 1.00 90.31 111 THR A CA 1
ATOM 845 C C . THR A 1 111 ? 21.302 -1.110 -33.324 1.00 90.31 111 THR A C 1
ATOM 847 O O . THR A 1 111 ? 22.051 -1.068 -34.296 1.00 90.31 111 THR A O 1
ATOM 850 N N . TYR A 1 112 ? 20.427 -0.140 -33.050 1.00 87.75 112 TYR A N 1
ATOM 851 C CA . TYR A 1 112 ? 20.259 1.056 -33.867 1.00 87.75 112 TYR A CA 1
ATOM 852 C C . TYR A 1 112 ? 21.566 1.846 -33.969 1.00 87.75 112 TYR A C 1
ATOM 854 O O . TYR A 1 112 ? 22.041 2.082 -35.078 1.00 87.75 112 TYR A O 1
ATOM 862 N N . GLN A 1 113 ? 22.187 2.169 -32.828 1.00 88.88 113 GLN A N 1
ATOM 863 C CA . GLN A 1 113 ? 23.470 2.872 -32.781 1.00 88.88 113 GLN A CA 1
ATOM 864 C C . GLN A 1 113 ? 24.536 2.126 -33.579 1.00 88.88 113 GLN A C 1
ATOM 866 O O . GLN A 1 113 ? 25.089 2.699 -34.514 1.00 88.88 113 GLN A O 1
ATOM 871 N N . GLY A 1 114 ? 24.745 0.835 -33.300 1.00 90.00 114 GLY A N 1
ATOM 872 C CA . GLY A 1 114 ? 25.759 0.041 -33.994 1.00 90.00 114 GLY A CA 1
ATOM 873 C C . GLY A 1 114 ? 25.557 -0.013 -35.512 1.00 90.00 114 GLY A C 1
ATOM 874 O O . GLY A 1 114 ? 26.517 0.130 -36.266 1.00 90.00 114 GLY A O 1
ATOM 875 N N . VAL A 1 115 ? 24.311 -0.163 -35.979 1.00 91.69 115 VAL A N 1
ATOM 876 C CA . VAL A 1 115 ? 23.998 -0.162 -37.418 1.00 91.69 115 VAL A CA 1
ATOM 877 C C . VAL A 1 115 ? 24.231 1.216 -38.036 1.00 91.69 115 VAL A C 1
ATOM 879 O O . VAL A 1 115 ? 24.859 1.305 -39.091 1.00 91.69 115 VAL A O 1
ATOM 882 N N . THR A 1 116 ? 23.757 2.290 -37.398 1.00 89.69 116 THR A N 1
ATOM 883 C CA . THR A 1 116 ? 23.940 3.653 -37.924 1.00 89.69 116 THR A CA 1
ATOM 884 C C . THR A 1 116 ? 25.407 4.067 -37.960 1.00 89.69 116 THR A C 1
ATOM 886 O O . THR A 1 116 ? 25.852 4.589 -38.975 1.00 89.69 116 THR A O 1
ATOM 889 N N . GLU A 1 117 ? 26.192 3.760 -36.927 1.00 89.62 117 GLU A N 1
ATOM 890 C CA . GLU A 1 117 ? 27.629 4.049 -36.896 1.00 89.62 117 GLU A CA 1
ATOM 891 C C . GLU A 1 117 ? 28.387 3.281 -37.986 1.00 89.62 117 GLU A C 1
ATOM 893 O O . GLU A 1 117 ? 29.204 3.867 -38.702 1.00 89.62 117 GLU A O 1
ATOM 898 N N . ALA A 1 118 ? 28.074 1.993 -38.176 1.00 91.88 118 ALA A N 1
ATOM 899 C CA . ALA A 1 118 ? 28.654 1.195 -39.253 1.00 91.88 118 ALA A CA 1
ATOM 900 C C . ALA A 1 118 ? 28.302 1.767 -40.637 1.00 91.88 118 ALA A C 1
ATOM 902 O O . ALA A 1 118 ? 29.175 1.904 -41.496 1.00 91.88 118 ALA 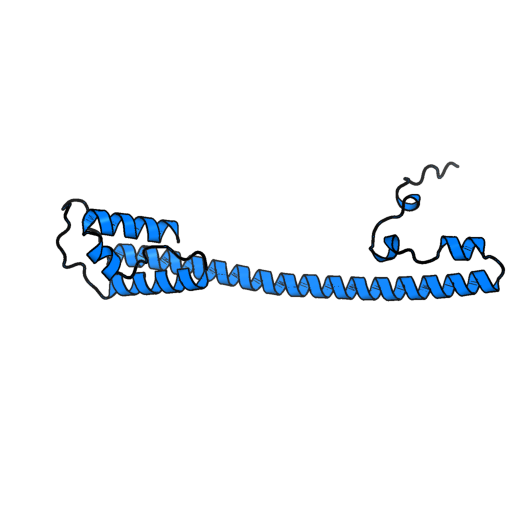A O 1
ATOM 903 N N . ALA A 1 119 ? 27.040 2.150 -40.846 1.00 90.31 119 ALA A N 1
ATOM 904 C CA . ALA A 1 119 ? 26.587 2.753 -42.093 1.00 90.31 119 ALA A CA 1
ATOM 905 C C . ALA A 1 119 ? 27.250 4.118 -42.349 1.00 90.31 119 ALA A C 1
ATOM 907 O O . ALA A 1 119 ? 27.726 4.353 -43.460 1.00 90.31 119 ALA A O 1
ATOM 908 N N . CYS A 1 120 ? 27.363 4.989 -41.337 1.00 89.81 120 CYS A N 1
ATOM 909 C CA . CYS A 1 120 ? 28.094 6.256 -41.440 1.00 89.81 120 CYS A CA 1
ATOM 910 C C . CYS A 1 120 ? 29.542 6.020 -41.891 1.00 89.81 120 CYS A C 1
ATOM 912 O O . CYS A 1 120 ? 30.019 6.697 -42.801 1.00 89.81 120 CYS A O 1
ATOM 914 N N . GLY A 1 121 ? 30.226 5.035 -41.294 1.00 88.06 121 GLY A N 1
ATOM 915 C CA . GLY A 1 121 ? 31.593 4.668 -41.668 1.00 88.06 121 GLY A CA 1
ATOM 916 C C . GLY A 1 121 ? 31.713 4.210 -43.124 1.00 88.06 121 GLY A C 1
ATOM 917 O O . GLY A 1 121 ? 32.618 4.650 -43.835 1.00 88.06 121 GLY A O 1
ATOM 918 N N . LEU A 1 122 ? 30.775 3.385 -43.599 1.00 92.06 122 LEU A N 1
ATOM 919 C CA . LEU A 1 122 ? 30.738 2.925 -44.992 1.00 92.06 122 LEU A CA 1
ATOM 920 C C . LEU A 1 122 ? 30.478 4.072 -45.979 1.00 92.06 122 LEU A C 1
ATOM 922 O O . LEU A 1 122 ? 31.172 4.172 -46.991 1.00 92.06 122 LEU A O 1
ATOM 926 N N . TYR A 1 123 ? 29.526 4.963 -45.686 1.00 89.88 123 TYR A N 1
ATOM 927 C CA . TYR A 1 123 ? 29.252 6.124 -46.538 1.00 89.88 123 TYR A CA 1
ATOM 928 C C . TYR A 1 123 ? 30.426 7.101 -46.580 1.00 89.88 123 TYR A C 1
ATOM 930 O O . TYR A 1 123 ? 30.740 7.627 -47.648 1.00 89.88 123 TYR A O 1
ATOM 938 N N . ALA A 1 124 ? 31.111 7.305 -45.453 1.00 87.81 124 ALA A N 1
ATOM 939 C CA . ALA A 1 124 ? 32.324 8.112 -45.406 1.00 87.81 124 ALA A CA 1
ATOM 940 C C . ALA A 1 124 ? 33.443 7.502 -46.269 1.00 87.81 124 ALA A C 1
ATOM 942 O O . ALA A 1 124 ? 34.060 8.219 -47.055 1.00 87.81 124 ALA A O 1
ATOM 943 N N . LEU A 1 125 ? 33.658 6.181 -46.189 1.00 90.81 125 LEU A N 1
ATOM 944 C CA . LEU A 1 125 ? 34.638 5.467 -47.018 1.00 90.81 125 LEU A CA 1
ATOM 945 C C . LEU A 1 125 ? 34.321 5.586 -48.519 1.00 90.81 125 LEU A C 1
ATOM 947 O O . LEU A 1 125 ? 35.224 5.754 -49.334 1.00 90.81 125 LEU A O 1
ATOM 951 N N . ALA A 1 126 ? 33.040 5.530 -48.881 1.00 91.88 126 ALA A N 1
ATOM 952 C CA . ALA A 1 126 ? 32.572 5.669 -50.258 1.00 91.88 126 ALA A CA 1
ATOM 953 C C . ALA A 1 126 ? 32.584 7.124 -50.780 1.00 91.88 126 ALA A C 1
ATOM 955 O O . ALA A 1 126 ? 32.175 7.367 -51.912 1.00 91.88 126 ALA A O 1
ATOM 956 N N . GLY A 1 127 ? 33.024 8.104 -49.977 1.00 90.44 127 GLY A N 1
ATOM 957 C CA . GLY A 1 127 ? 33.051 9.523 -50.354 1.00 90.44 127 GLY A CA 1
ATOM 958 C C . GLY A 1 127 ? 31.688 10.226 -50.292 1.00 90.44 127 GLY A C 1
ATOM 959 O O . GLY A 1 127 ? 31.565 11.379 -50.701 1.00 90.44 127 GLY A O 1
ATOM 960 N N . HIS A 1 128 ? 30.659 9.573 -49.747 1.00 89.38 128 HIS A N 1
ATOM 961 C CA . HIS A 1 128 ? 29.300 10.102 -49.617 1.00 89.38 128 HIS A CA 1
ATOM 962 C C . HIS A 1 128 ? 29.057 10.743 -48.238 1.00 89.38 128 HIS A C 1
ATOM 964 O O . HIS A 1 128 ? 28.156 10.349 -47.498 1.00 89.38 128 HIS A O 1
ATOM 970 N N . ALA A 1 129 ? 29.841 11.768 -47.890 1.00 82.56 129 ALA A N 1
ATOM 971 C CA . ALA A 1 129 ? 29.784 12.415 -46.571 1.00 82.56 129 ALA A CA 1
ATOM 972 C C . ALA A 1 129 ? 28.410 13.031 -46.227 1.00 82.56 129 ALA A C 1
ATOM 974 O O . ALA A 1 129 ? 27.980 12.969 -45.080 1.00 82.56 129 ALA A O 1
ATOM 975 N N . ALA A 1 130 ? 27.690 13.572 -47.217 1.00 81.56 130 ALA A N 1
ATOM 976 C CA . ALA A 1 130 ? 26.354 14.138 -47.005 1.00 81.56 130 ALA A CA 1
ATOM 977 C C . ALA A 1 130 ? 25.317 13.077 -46.585 1.00 81.56 130 ALA A C 1
ATOM 979 O O . ALA A 1 130 ? 24.466 13.346 -45.743 1.00 81.56 130 ALA A O 1
ATOM 980 N N . LEU A 1 131 ? 25.417 11.857 -47.132 1.00 81.94 131 LEU A N 1
ATOM 981 C CA . LEU A 1 131 ? 24.549 10.742 -46.741 1.00 81.94 131 LEU A CA 1
ATOM 982 C C . LEU A 1 131 ? 24.916 10.205 -45.355 1.00 81.94 131 LEU A C 1
ATOM 984 O O . LEU A 1 131 ? 24.022 9.837 -44.600 1.00 81.94 131 LEU A O 1
ATOM 988 N N . ALA A 1 132 ? 26.208 10.203 -45.005 1.00 81.06 132 ALA A N 1
ATOM 989 C CA . ALA A 1 132 ? 26.674 9.796 -43.681 1.00 81.06 132 ALA A CA 1
ATOM 990 C C . ALA A 1 132 ? 26.120 10.699 -42.565 1.00 81.06 132 ALA A C 1
ATOM 992 O O . ALA A 1 132 ? 25.712 10.180 -41.527 1.00 81.06 132 ALA A O 1
ATOM 993 N N . GLU A 1 133 ? 26.049 12.017 -42.787 1.00 82.12 133 GLU A N 1
ATOM 994 C CA . GLU A 1 133 ? 25.489 12.938 -41.788 1.00 82.12 133 GLU A CA 1
ATOM 995 C C . GLU A 1 133 ? 23.971 12.863 -41.664 1.00 82.12 133 GLU A C 1
ATOM 997 O O . GLU A 1 133 ? 23.462 12.976 -40.552 1.00 82.12 133 GLU A O 1
ATOM 1002 N N . GLY A 1 134 ? 23.249 12.588 -42.753 1.00 81.88 134 GLY A N 1
ATOM 1003 C CA . GLY A 1 134 ? 21.791 12.430 -42.699 1.00 81.88 134 GLY A CA 1
ATOM 1004 C C . GLY A 1 134 ? 21.323 11.235 -41.856 1.00 81.88 134 GLY A C 1
ATOM 1005 O O . GLY A 1 134 ? 20.225 11.252 -41.310 1.00 81.88 134 GLY A O 1
ATOM 1006 N N . ILE A 1 135 ? 22.150 10.194 -41.717 1.00 83.19 135 ILE A N 1
ATOM 1007 C CA . ILE A 1 135 ? 21.811 8.992 -40.933 1.00 83.19 135 ILE A CA 1
ATOM 1008 C C . ILE A 1 135 ? 22.465 8.954 -39.547 1.00 83.19 135 ILE A C 1
ATOM 1010 O O . ILE A 1 135 ? 22.287 7.978 -38.812 1.00 83.19 135 ILE A O 1
ATOM 1014 N N . ARG A 1 136 ? 23.249 9.978 -39.193 1.00 81.38 136 ARG A N 1
ATOM 1015 C CA . ARG A 1 136 ? 24.001 10.005 -37.940 1.00 81.38 136 ARG A CA 1
ATOM 1016 C C . ARG A 1 136 ? 23.040 9.943 -36.744 1.00 81.38 136 ARG A C 1
ATOM 1018 O O . ARG A 1 136 ? 22.052 10.678 -36.722 1.00 81.38 136 ARG A O 1
ATOM 1025 N N . PRO A 1 137 ? 23.302 9.104 -35.725 1.00 79.75 137 PRO A N 1
ATOM 1026 C CA . PRO A 1 137 ? 22.430 9.037 -34.559 1.00 79.75 137 PRO A CA 1
ATOM 1027 C C . PRO A 1 137 ? 22.420 10.377 -33.804 1.00 79.75 137 PRO A C 1
ATOM 1029 O O . PRO A 1 137 ? 23.444 10.828 -33.293 1.00 79.75 137 PRO A O 1
ATOM 1032 N N . THR A 1 138 ? 21.249 11.011 -33.722 1.00 81.19 138 THR A N 1
ATOM 1033 C CA . THR A 1 138 ? 21.022 12.273 -33.002 1.00 81.19 138 THR A CA 1
ATOM 1034 C C . THR A 1 138 ? 20.525 12.021 -31.578 1.00 81.19 138 THR A C 1
ATOM 1036 O O . THR A 1 138 ? 19.862 11.021 -31.294 1.00 81.19 138 THR A O 1
ATOM 1039 N N . ALA A 1 139 ? 20.782 12.962 -30.662 1.00 74.12 139 ALA A N 1
ATOM 1040 C CA . ALA A 1 139 ? 20.323 12.862 -29.272 1.00 74.12 139 ALA A CA 1
ATOM 1041 C C . ALA A 1 139 ? 18.790 12.715 -29.150 1.00 74.12 139 ALA A C 1
ATOM 1043 O O . ALA A 1 139 ? 18.311 12.041 -28.241 1.00 74.12 139 ALA A O 1
ATOM 1044 N N . ARG A 1 140 ? 18.023 13.292 -30.086 1.00 77.75 140 ARG A N 1
ATOM 1045 C CA . ARG A 1 140 ? 16.558 13.164 -30.151 1.00 77.75 140 ARG A CA 1
ATOM 1046 C C . ARG A 1 140 ? 16.111 11.765 -30.577 1.00 77.75 140 ARG A C 1
ATOM 1048 O O . ARG A 1 140 ? 15.311 11.166 -29.860 1.00 77.75 140 ARG A O 1
ATOM 1055 N N . ARG A 1 141 ? 16.678 11.197 -31.651 1.00 75.50 141 ARG A N 1
ATOM 1056 C CA . ARG A 1 141 ? 16.368 9.815 -32.073 1.00 75.50 141 ARG A CA 1
ATOM 1057 C C . ARG A 1 141 ? 16.759 8.782 -31.020 1.00 75.50 141 ARG A C 1
ATOM 1059 O O . ARG A 1 141 ? 16.016 7.833 -30.786 1.00 75.50 141 ARG A O 1
ATOM 1066 N N . LEU A 1 142 ? 17.877 8.996 -30.327 1.00 73.38 142 LEU A N 1
ATOM 1067 C CA . LEU A 1 142 ? 18.300 8.141 -29.211 1.00 73.38 142 LEU A CA 1
ATOM 1068 C C . LEU A 1 142 ? 17.378 8.254 -27.986 1.00 73.38 142 LEU A C 1
ATOM 1070 O O . LEU A 1 142 ? 17.239 7.290 -27.237 1.00 73.38 142 LEU A O 1
ATOM 1074 N N . ALA A 1 143 ? 16.711 9.396 -27.805 1.00 76.62 143 ALA A N 1
ATOM 1075 C CA . ALA A 1 143 ? 15.667 9.587 -26.800 1.00 76.62 143 ALA A CA 1
ATOM 1076 C C . ALA A 1 143 ? 14.283 9.069 -27.249 1.00 76.62 143 ALA A C 1
ATOM 1078 O O . ALA A 1 143 ? 13.306 9.239 -26.520 1.00 76.62 143 ALA A O 1
ATOM 1079 N N . GLY A 1 144 ? 14.179 8.453 -28.435 1.00 67.06 144 GLY A N 1
ATOM 1080 C CA . GLY A 1 144 ? 12.917 7.961 -28.995 1.00 67.06 144 GLY A CA 1
ATOM 1081 C C . GLY A 1 144 ? 11.952 9.071 -29.422 1.00 67.06 144 GLY A C 1
ATOM 1082 O O . GLY A 1 144 ? 10.760 8.815 -29.585 1.00 67.06 144 GLY A O 1
ATOM 1083 N N . LEU A 1 145 ? 12.445 10.302 -29.578 1.00 73.12 145 LEU A N 1
ATOM 1084 C CA . LEU A 1 145 ? 11.654 11.425 -30.065 1.00 73.12 145 LEU A CA 1
ATOM 1085 C C . LEU A 1 145 ? 11.748 11.482 -31.598 1.00 73.12 145 LEU A C 1
ATOM 1087 O O . LEU A 1 145 ? 12.862 11.417 -32.125 1.00 73.12 145 LEU A O 1
ATOM 1091 N N . PRO A 1 146 ? 10.615 11.612 -32.314 1.00 67.50 146 PRO A N 1
ATOM 1092 C CA . PRO A 1 146 ? 10.624 11.753 -33.769 1.00 67.50 146 PRO A CA 1
ATOM 1093 C C . PRO A 1 146 ? 11.335 13.049 -34.155 1.00 67.50 146 PRO A C 1
ATOM 1095 O O . PRO A 1 146 ? 11.152 14.059 -33.477 1.00 67.50 146 PRO A O 1
ATOM 1098 N N . GLU A 1 147 ? 12.139 13.057 -35.213 1.00 67.88 147 GLU A N 1
ATOM 1099 C CA . GLU A 1 147 ? 12.704 14.312 -35.726 1.00 67.88 147 GLU A CA 1
ATOM 1100 C C . GLU A 1 147 ? 11.653 15.118 -36.500 1.00 67.88 147 GLU A C 1
ATOM 1102 O O . GLU A 1 147 ? 10.598 14.598 -36.861 1.00 67.88 147 GLU A O 1
ATOM 1107 N N . GLU A 1 148 ? 11.924 16.400 -36.757 1.00 63.53 148 GLU A N 1
ATOM 1108 C CA . GLU A 1 148 ? 11.028 17.251 -37.560 1.00 63.53 148 GLU A CA 1
ATOM 1109 C C . GLU A 1 148 ? 10.801 16.676 -38.971 1.00 63.53 148 GLU A C 1
ATOM 1111 O O . GLU A 1 148 ? 9.702 16.779 -39.511 1.00 63.53 148 GLU A O 1
ATOM 1116 N N . GLU A 1 149 ? 11.800 15.976 -39.519 1.00 63.91 149 GLU A N 1
ATOM 1117 C CA . GLU A 1 149 ? 11.718 15.246 -40.792 1.00 63.91 149 GLU A CA 1
ATOM 1118 C C . GLU A 1 149 ? 10.796 14.011 -40.729 1.00 63.91 149 GLU A C 1
ATOM 1120 O O . GLU A 1 149 ? 10.204 13.640 -41.740 1.00 63.91 149 GLU A O 1
ATOM 1125 N N . ASP A 1 150 ? 10.620 13.406 -39.547 1.00 58.75 150 ASP A N 1
ATOM 1126 C CA . ASP A 1 150 ? 9.750 12.238 -39.332 1.00 58.75 150 ASP A CA 1
ATOM 1127 C C . ASP A 1 150 ? 8.279 12.649 -39.075 1.00 58.75 150 ASP A C 1
ATOM 1129 O O . ASP A 1 150 ? 7.374 11.816 -39.131 1.00 58.75 150 ASP A O 1
ATOM 1133 N N . ALA A 1 151 ? 8.027 13.931 -38.772 1.00 57.06 151 ALA A N 1
ATOM 1134 C CA . ALA A 1 151 ? 6.707 14.472 -38.433 1.00 57.06 151 ALA A CA 1
ATOM 1135 C C . ALA A 1 151 ? 5.886 14.935 -39.652 1.00 57.06 151 ALA A C 1
ATOM 1137 O O . ALA A 1 151 ? 4.687 15.201 -39.521 1.00 57.06 151 ALA A O 1
ATOM 1138 N N . ALA A 1 152 ? 6.495 15.026 -40.836 1.00 47.38 152 ALA A N 1
ATOM 1139 C CA . ALA A 1 152 ? 5.763 15.314 -42.061 1.00 47.38 152 ALA A CA 1
ATOM 1140 C C . ALA A 1 152 ? 5.045 14.038 -42.540 1.00 47.38 152 ALA A C 1
ATOM 1142 O O . ALA A 1 152 ? 5.705 13.022 -42.778 1.00 47.38 152 ALA A O 1
ATOM 1143 N N . PRO A 1 153 ? 3.707 14.037 -42.718 1.00 48.12 153 PRO A N 1
ATOM 1144 C CA . PRO A 1 153 ? 3.063 12.938 -43.417 1.00 48.12 153 PRO A CA 1
ATOM 1145 C C . PRO A 1 153 ? 3.673 12.859 -44.814 1.00 48.12 153 PRO A C 1
ATOM 1147 O O . PRO A 1 153 ? 3.816 13.879 -45.485 1.00 48.12 153 PRO A O 1
ATOM 1150 N N . SER A 1 154 ? 4.031 11.649 -45.240 1.00 52.38 154 SER A N 1
ATOM 1151 C CA . SER A 1 154 ? 4.488 11.345 -46.592 1.00 52.38 154 SER A CA 1
ATOM 1152 C C . SER A 1 154 ? 3.446 11.815 -47.612 1.00 52.38 154 SER A C 1
ATOM 1154 O O . SER A 1 154 ? 2.534 11.068 -47.977 1.00 52.38 154 SER A O 1
ATOM 1156 N N . THR A 1 155 ? 3.539 13.065 -48.050 1.00 46.50 155 THR A N 1
ATOM 1157 C CA . THR A 1 155 ? 2.771 13.571 -49.174 1.00 46.50 155 THR A CA 1
ATOM 1158 C C . THR A 1 155 ? 3.397 13.017 -50.445 1.00 46.50 155 THR A C 1
ATOM 1160 O O . THR A 1 155 ? 4.560 13.268 -50.740 1.00 46.50 155 THR A O 1
ATOM 1163 N N . GLU A 1 156 ? 2.568 12.257 -51.164 1.00 41.47 156 GLU A N 1
ATOM 1164 C CA . GLU A 1 156 ? 2.664 11.946 -52.593 1.00 41.47 156 GLU A CA 1
ATOM 1165 C C . GLU A 1 156 ? 3.609 10.807 -53.013 1.00 41.47 156 GLU A C 1
ATOM 1167 O O . GLU A 1 156 ? 4.647 10.994 -53.637 1.00 41.47 156 GLU A O 1
ATOM 1172 N N . ARG A 1 157 ? 3.116 9.566 -52.870 1.00 45.97 157 ARG A N 1
ATOM 1173 C CA . ARG A 1 157 ? 3.165 8.646 -54.020 1.00 45.97 157 ARG A CA 1
ATOM 1174 C C . ARG A 1 157 ? 2.087 9.084 -55.015 1.00 45.97 157 ARG A C 1
ATOM 1176 O O . ARG A 1 157 ? 0.959 8.601 -54.944 1.00 45.97 157 ARG A O 1
ATOM 1183 N N . SER A 1 158 ? 2.425 9.996 -55.920 1.00 43.53 158 SER A N 1
ATOM 1184 C CA . SER A 1 158 ? 1.616 10.282 -57.108 1.00 43.53 158 SER A CA 1
ATOM 1185 C C . SER A 1 158 ? 2.319 9.739 -58.351 1.00 43.53 158 SER A C 1
ATOM 1187 O O . SER A 1 158 ? 3.324 10.298 -58.767 1.00 43.53 158 SER A O 1
ATOM 1189 N N . ARG A 1 159 ? 1.716 8.665 -58.885 1.00 37.53 159 ARG A N 1
ATOM 1190 C CA . ARG A 1 159 ? 1.731 8.127 -60.263 1.00 37.53 159 ARG A CA 1
ATOM 1191 C C . ARG A 1 159 ? 3.060 7.839 -60.958 1.00 37.53 159 ARG A C 1
ATOM 1193 O O . ARG A 1 159 ? 3.751 8.784 -61.376 1.00 37.53 159 ARG A O 1
#

Foldseek 3Di:
DQVLLVVVLVLCCQWQRNVRSVVLQRDPDQDPDLVVNLVSLVSSLVSLVVDDPPGHTPDNVSDDNSPVSSVVSVVVSVVSVVVVVVVVVVVVVVVVVVVVVVVVLVVVLVVLQVVLVVVLVVCVVVVNNVVSVVSHDDPCVSVVHQDPVRPDDPPDPDD

Sequence (159 aa):
MKALLLSLRTTLASTYGVPVAAAYGIPSQIPDDPEVLLRVASAVERLLRDRPLVEPPKIRSLAIAPLAVAEDLGFAIADFRRALADVDREKREAVLSQSTKNLAMARWLSTYQGVTEAACGLYALAGHAALAEGIRPTARRLAGL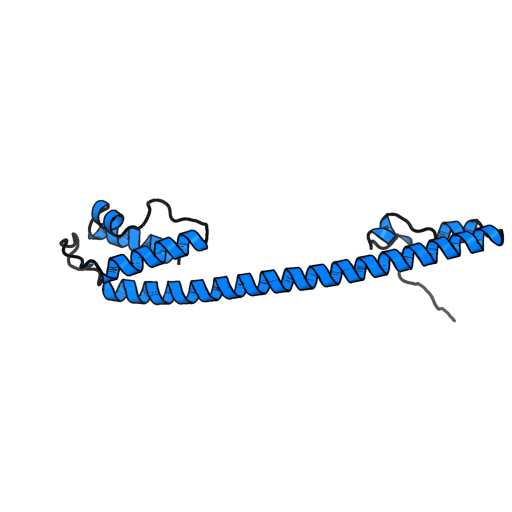PEEEDAAPSTERSR

Radius of gyration: 32.6 Å; chains: 1; bounding box: 65×26×92 Å